Protein AF-A0A151E1Y5-F1 (afdb_monomer)

Foldseek 3Di:
DDWDWDFDPPPPWTWIDGPNWIWTFPDKDFLVPDDPVNVVVVCVVVVAPDWDDDPRITTRIHTPPPPPPVNVVVPDPPPPPDD

Structure (mmCIF, N/CA/C/O backbone):
data_AF-A0A151E1Y5-F1
#
_entry.id   AF-A0A151E1Y5-F1
#
loop_
_atom_site.group_PDB
_atom_site.id
_atom_site.type_symbol
_atom_site.label_atom_id
_atom_site.label_alt_id
_atom_site.label_comp_id
_atom_site.label_asym_id
_atom_site.label_entity_id
_atom_site.label_seq_id
_atom_site.pdbx_PDB_ins_code
_atom_site.Cartn_x
_atom_site.Cartn_y
_atom_site.Cartn_z
_atom_site.occupancy
_atom_site.B_iso_or_equiv
_atom_site.auth_seq_id
_atom_site.auth_comp_id
_atom_site.auth_asym_id
_atom_site.auth_atom_id
_atom_site.pdbx_PDB_model_num
ATOM 1 N N . MET A 1 1 ? 11.348 10.876 7.994 1.00 35.84 1 MET A N 1
ATOM 2 C CA . MET A 1 1 ? 10.421 10.166 8.903 1.00 35.84 1 MET A CA 1
ATOM 3 C C . MET A 1 1 ? 10.030 8.863 8.218 1.00 35.84 1 MET A C 1
ATOM 5 O O . MET A 1 1 ? 9.502 8.929 7.118 1.00 35.84 1 MET A O 1
ATOM 9 N N . GLY A 1 2 ? 10.407 7.703 8.762 1.00 46.31 2 GLY A N 1
ATOM 10 C CA . GLY A 1 2 ? 10.131 6.397 8.144 1.00 46.31 2 GLY A CA 1
ATOM 11 C C . GLY A 1 2 ? 8.817 5.809 8.657 1.00 46.31 2 GLY A C 1
ATOM 12 O O . GLY A 1 2 ? 8.559 5.875 9.855 1.00 46.31 2 GLY A O 1
ATOM 13 N N . GLN A 1 3 ? 7.989 5.252 7.770 1.00 43.62 3 GLN A N 1
ATOM 14 C CA . GLN A 1 3 ? 6.743 4.585 8.158 1.00 43.62 3 GLN A CA 1
ATOM 15 C C . GLN A 1 3 ? 7.045 3.256 8.873 1.00 43.62 3 GLN A C 1
ATOM 17 O O . GLN A 1 3 ? 7.826 2.436 8.380 1.00 43.62 3 GLN A O 1
ATOM 22 N N . ASN A 1 4 ? 6.439 3.048 10.044 1.00 48.97 4 ASN A N 1
ATOM 23 C CA . ASN A 1 4 ? 6.589 1.828 10.836 1.00 48.97 4 ASN A CA 1
ATOM 24 C C . ASN A 1 4 ? 5.562 0.793 10.351 1.00 48.97 4 ASN A C 1
ATOM 26 O O . ASN A 1 4 ? 4.411 0.815 10.763 1.00 48.97 4 ASN A O 1
ATOM 30 N N . ILE A 1 5 ? 5.964 -0.054 9.403 1.00 55.84 5 ILE A N 1
ATOM 31 C CA . ILE A 1 5 ? 5.103 -1.102 8.836 1.00 55.84 5 ILE A CA 1
ATOM 32 C C . ILE A 1 5 ? 5.403 -2.419 9.552 1.00 55.84 5 ILE A C 1
ATOM 34 O O . ILE A 1 5 ? 6.520 -2.938 9.411 1.00 55.84 5 ILE A O 1
ATOM 38 N N . ARG A 1 6 ? 4.414 -2.964 10.268 1.00 55.78 6 ARG A N 1
ATOM 39 C CA . ARG A 1 6 ? 4.454 -4.305 10.872 1.00 55.78 6 ARG A CA 1
ATOM 40 C C . ARG A 1 6 ? 3.821 -5.309 9.905 1.00 55.78 6 ARG A C 1
ATOM 42 O O . ARG A 1 6 ? 2.655 -5.166 9.558 1.00 55.78 6 ARG A O 1
ATOM 49 N N . GLN A 1 7 ? 4.607 -6.283 9.450 1.00 53.88 7 GLN A N 1
ATOM 50 C CA . GLN A 1 7 ? 4.150 -7.401 8.621 1.00 53.88 7 GLN A CA 1
ATOM 51 C C . GLN A 1 7 ? 3.930 -8.606 9.535 1.00 53.88 7 GLN A C 1
ATOM 53 O O . GLN A 1 7 ? 4.810 -8.927 10.334 1.00 53.88 7 GLN A O 1
ATOM 58 N N . SER A 1 8 ? 2.761 -9.234 9.443 1.00 53.41 8 SER A N 1
ATOM 59 C CA . SER A 1 8 ? 2.473 -10.494 10.135 1.00 53.41 8 SER A CA 1
ATOM 60 C C . SER A 1 8 ? 2.220 -11.575 9.091 1.00 53.41 8 SER A C 1
ATOM 62 O O . SER A 1 8 ? 1.217 -11.519 8.383 1.00 53.41 8 SER A O 1
ATOM 64 N N . ASP A 1 9 ? 3.130 -12.542 8.984 1.00 43.44 9 ASP A N 1
ATOM 65 C CA . ASP A 1 9 ? 3.023 -13.667 8.052 1.00 43.44 9 ASP A CA 1
ATOM 66 C C . ASP A 1 9 ? 2.182 -14.786 8.684 1.00 43.44 9 ASP A C 1
ATOM 68 O O . ASP A 1 9 ? 2.701 -15.741 9.262 1.00 43.44 9 ASP A O 1
ATOM 72 N N . ILE A 1 10 ? 0.854 -14.672 8.605 1.00 46.47 10 ILE A N 1
ATOM 73 C CA . ILE A 1 10 ? -0.045 -15.772 8.982 1.00 46.47 10 ILE A CA 1
ATOM 74 C C . ILE A 1 10 ? -0.261 -16.626 7.735 1.00 46.47 10 ILE A C 1
ATOM 76 O O . ILE A 1 10 ? -1.199 -16.386 6.983 1.00 46.47 10 ILE A O 1
ATOM 80 N N . SER A 1 11 ? 0.661 -17.565 7.506 1.00 41.25 11 SER A N 1
ATOM 81 C CA . SER A 1 11 ? 0.656 -18.760 6.631 1.00 41.25 11 SER A CA 1
ATOM 82 C C . SER A 1 11 ? 0.064 -18.718 5.209 1.00 41.25 11 SER A C 1
ATOM 84 O O . SER A 1 11 ? 0.185 -19.730 4.538 1.00 41.25 11 SER A O 1
ATOM 86 N N . ASN A 1 12 ? -0.556 -17.629 4.746 1.00 49.59 12 ASN A N 1
ATOM 87 C CA . ASN A 1 12 ? -1.113 -17.358 3.407 1.00 49.59 12 ASN A CA 1
ATOM 88 C C . ASN A 1 12 ? -1.706 -15.926 3.282 1.00 49.59 12 ASN A C 1
ATOM 90 O O . ASN A 1 12 ? -2.218 -15.568 2.223 1.00 49.59 12 ASN A O 1
ATOM 94 N N . LEU A 1 13 ? -1.668 -15.099 4.337 1.00 54.31 13 LEU A N 1
ATOM 95 C CA . LEU A 1 13 ? -2.205 -13.734 4.359 1.00 54.31 13 LEU A CA 1
ATOM 96 C C . LEU A 1 13 ? -1.090 -12.722 4.652 1.00 54.31 13 LEU A C 1
ATOM 98 O O . LEU A 1 13 ? -0.578 -12.663 5.767 1.00 54.31 13 LEU A O 1
ATOM 102 N N . ASN A 1 14 ? -0.739 -11.907 3.653 1.00 75.12 14 ASN A N 1
ATOM 103 C CA . ASN A 1 14 ? 0.186 -10.785 3.819 1.00 75.12 14 ASN A CA 1
ATOM 104 C C . ASN A 1 14 ? -0.588 -9.566 4.335 1.00 75.12 14 ASN A C 1
ATOM 106 O O . ASN A 1 14 ? -1.087 -8.768 3.542 1.00 75.12 14 ASN A O 1
ATOM 110 N N . ILE A 1 15 ? -0.723 -9.431 5.655 1.00 81.12 15 ILE A N 1
ATOM 111 C CA . ILE A 1 15 ? -1.383 -8.272 6.268 1.00 81.12 15 ILE A CA 1
ATOM 112 C C . ILE A 1 15 ? -0.323 -7.303 6.785 1.00 81.12 15 ILE A C 1
ATOM 114 O O . ILE A 1 15 ? 0.628 -7.699 7.469 1.00 81.12 15 ILE A O 1
ATOM 118 N N . VAL A 1 16 ? -0.502 -6.025 6.460 1.00 83.19 16 VAL A N 1
ATOM 119 C CA . VAL A 1 16 ? 0.324 -4.929 6.967 1.00 83.19 16 VAL A CA 1
ATOM 120 C C . VAL A 1 16 ? -0.529 -3.933 7.732 1.00 83.19 16 V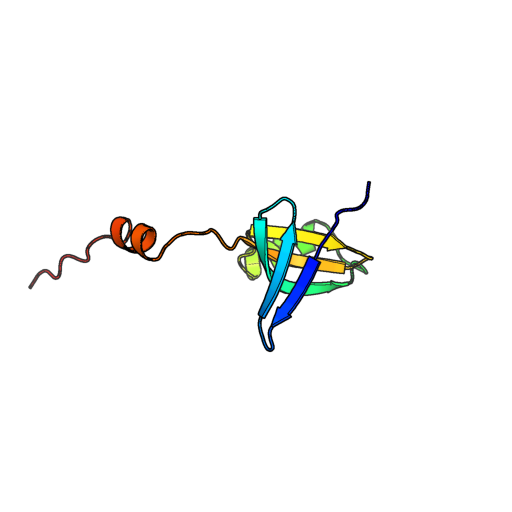AL A C 1
ATOM 122 O O . VAL A 1 16 ? -1.624 -3.579 7.302 1.00 83.19 16 VAL A O 1
ATOM 125 N N . GLU A 1 17 ? -0.015 -3.475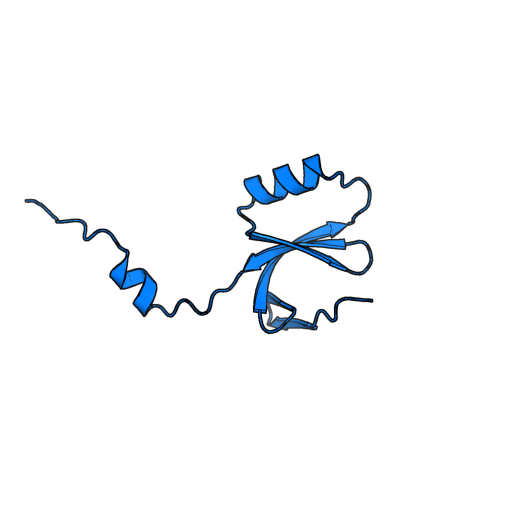 8.867 1.00 83.19 17 GLU A N 1
ATOM 126 C CA . GLU A 1 17 ? -0.668 -2.462 9.694 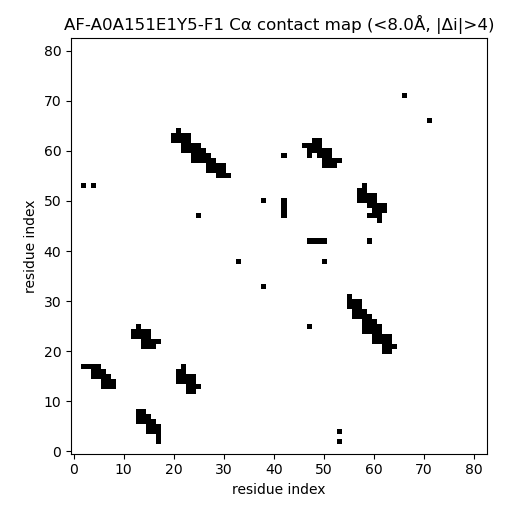1.00 83.19 17 GLU A CA 1
ATOM 127 C C . GLU A 1 17 ? 0.113 -1.149 9.628 1.00 83.19 17 GLU A C 1
ATOM 129 O O . GLU A 1 17 ? 1.340 -1.135 9.804 1.00 83.19 17 GLU A O 1
ATOM 134 N N . VAL A 1 18 ? -0.596 -0.057 9.336 1.00 81.69 18 VAL A N 1
ATOM 135 C CA . VAL A 1 18 ? -0.045 1.299 9.236 1.00 81.69 18 VAL A CA 1
ATOM 136 C C . VAL A 1 18 ? -1.044 2.285 9.831 1.00 81.69 18 VAL A C 1
ATOM 138 O O . VAL A 1 18 ? -2.161 2.389 9.337 1.00 81.69 18 VAL A O 1
ATOM 141 N N . ASN A 1 19 ? -0.626 3.049 10.847 1.00 79.75 19 ASN A N 1
ATOM 142 C CA . ASN A 1 19 ? -1.456 4.062 11.523 1.00 79.75 19 ASN A CA 1
ATOM 143 C C . ASN A 1 19 ? -2.824 3.510 11.980 1.00 79.75 19 ASN A C 1
ATOM 145 O O . ASN A 1 19 ? -3.856 4.061 11.604 1.00 79.75 19 ASN A O 1
ATOM 149 N N . ASP A 1 20 ? -2.824 2.385 12.704 1.00 81.06 20 ASP A N 1
ATOM 150 C CA . ASP A 1 20 ? -4.030 1.695 13.204 1.00 81.06 20 ASP A CA 1
ATOM 151 C C . ASP A 1 20 ? -4.976 1.148 12.115 1.00 81.06 20 ASP A C 1
ATOM 153 O O . ASP A 1 20 ? -6.027 0.590 12.420 1.00 81.06 20 ASP A O 1
ATOM 157 N N . LYS A 1 21 ? -4.591 1.237 10.837 1.00 82.25 21 LYS A N 1
ATOM 158 C CA . LYS A 1 21 ? -5.311 0.624 9.718 1.00 82.25 21 LYS A CA 1
ATOM 159 C C . LYS A 1 21 ? -4.630 -0.655 9.264 1.00 82.25 21 LYS A C 1
ATOM 161 O O . LYS A 1 21 ? -3.403 -0.705 9.136 1.00 82.25 21 LYS A O 1
ATOM 166 N N . LYS A 1 22 ? -5.434 -1.671 8.955 1.00 84.75 22 LYS A N 1
ATOM 167 C CA . LYS A 1 22 ? -4.969 -2.946 8.405 1.00 84.75 22 LYS A CA 1
ATOM 168 C C . LYS A 1 22 ? -5.183 -2.981 6.903 1.00 84.75 22 LYS A C 1
ATOM 170 O O . LYS A 1 22 ? -6.216 -2.569 6.386 1.00 84.75 22 LYS A O 1
ATOM 175 N N . TYR A 1 23 ? -4.199 -3.523 6.208 1.00 85.56 23 TYR A N 1
ATOM 176 C CA . TYR A 1 23 ? -4.203 -3.645 4.765 1.00 85.56 23 TYR A CA 1
ATOM 177 C C . TYR A 1 23 ? -3.831 -5.060 4.359 1.00 85.56 23 TYR A C 1
ATOM 179 O O . TYR A 1 23 ? -2.864 -5.631 4.864 1.00 85.56 23 TYR A O 1
ATOM 187 N N . HIS A 1 24 ? -4.561 -5.600 3.393 1.00 84.75 24 HIS A N 1
ATOM 188 C CA . HIS A 1 24 ? -4.180 -6.822 2.709 1.00 84.75 24 HIS A CA 1
ATOM 189 C C . HIS A 1 24 ? -3.235 -6.469 1.560 1.00 84.75 24 HIS A C 1
ATOM 191 O O . HIS A 1 24 ? -3.624 -5.770 0.622 1.00 84.75 24 HIS A O 1
ATOM 197 N N . VAL A 1 25 ? -2.009 -6.984 1.588 1.00 86.94 25 VAL A N 1
ATOM 198 C CA . VAL A 1 25 ? -1.042 -6.825 0.498 1.00 86.94 25 VAL A CA 1
ATOM 199 C C . VAL A 1 25 ? -1.348 -7.848 -0.589 1.00 86.94 25 VAL A C 1
ATOM 201 O O . VAL A 1 25 ? -1.071 -9.037 -0.436 1.00 86.94 25 VAL A O 1
ATOM 204 N N . LYS A 1 26 ? -1.885 -7.382 -1.719 1.00 83.94 26 LYS A N 1
ATOM 205 C CA . LYS A 1 26 ? -2.117 -8.235 -2.892 1.00 83.94 26 LYS A CA 1
ATOM 206 C C . LYS A 1 26 ? -0.806 -8.613 -3.562 1.00 83.94 26 LYS A C 1
ATOM 208 O O . LYS A 1 26 ? -0.617 -9.771 -3.925 1.00 83.94 26 LYS A O 1
ATOM 213 N N . ARG A 1 27 ? 0.089 -7.636 -3.749 1.00 85.00 27 ARG A N 1
ATOM 214 C CA . ARG A 1 27 ? 1.401 -7.836 -4.376 1.00 85.00 27 A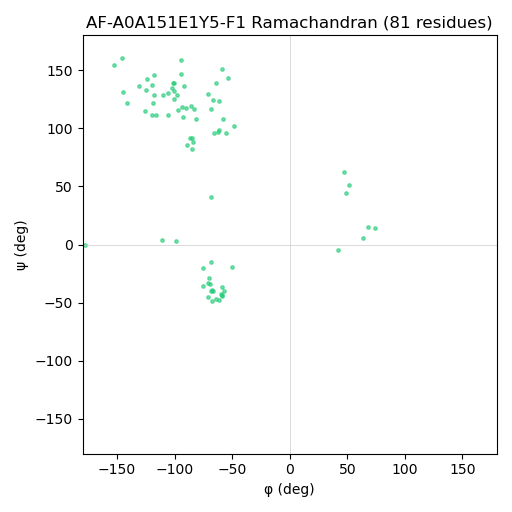RG A CA 1
ATOM 215 C C . ARG A 1 27 ? 2.435 -6.833 -3.899 1.00 85.00 27 ARG A C 1
ATOM 217 O O . ARG A 1 27 ? 2.117 -5.703 -3.536 1.00 85.00 27 ARG A O 1
ATOM 224 N N . VAL A 1 28 ? 3.688 -7.258 -3.992 1.00 87.75 28 VAL A N 1
ATOM 225 C CA . VAL A 1 28 ? 4.869 -6.434 -3.757 1.00 87.75 28 VAL A CA 1
ATOM 226 C C . VAL A 1 28 ? 5.658 -6.369 -5.057 1.00 87.75 28 VAL A C 1
ATOM 228 O O . VAL A 1 28 ? 5.928 -7.407 -5.662 1.00 87.75 28 VAL A O 1
ATOM 231 N N . ILE A 1 29 ? 5.997 -5.161 -5.500 1.00 86.88 29 ILE A N 1
ATOM 232 C CA . ILE A 1 29 ? 6.839 -4.942 -6.680 1.00 86.88 29 ILE A CA 1
ATOM 233 C C . ILE A 1 29 ? 8.032 -4.067 -6.274 1.00 86.88 29 ILE A C 1
ATOM 235 O O . ILE A 1 29 ? 7.830 -3.045 -5.608 1.00 86.88 29 ILE A O 1
ATOM 239 N N . PRO A 1 30 ? 9.265 -4.429 -6.669 1.00 88.31 30 PRO A N 1
ATOM 240 C CA . PRO A 1 30 ? 10.423 -3.555 -6.528 1.00 88.31 30 PRO A CA 1
ATOM 241 C C . PRO A 1 30 ? 10.177 -2.186 -7.162 1.00 88.31 30 PRO A C 1
ATOM 243 O O . PRO A 1 30 ? 9.539 -2.070 -8.203 1.00 88.31 30 PRO A O 1
ATOM 246 N N . SER A 1 31 ? 10.693 -1.131 -6.539 1.00 85.56 31 SER A N 1
ATOM 247 C CA . SER A 1 31 ? 10.560 0.242 -7.048 1.00 85.56 31 SER A CA 1
ATOM 248 C C . SER A 1 31 ? 11.344 0.468 -8.338 1.00 85.56 31 SER A C 1
ATOM 250 O O . SER A 1 31 ? 11.111 1.466 -9.020 1.00 85.56 31 SER A O 1
ATOM 252 N N . ASP A 1 32 ? 12.260 -0.436 -8.676 1.00 83.81 32 ASP A N 1
ATOM 253 C CA . ASP A 1 32 ? 13.050 -0.352 -9.892 1.00 83.81 32 ASP A CA 1
ATOM 254 C C . ASP A 1 32 ? 12.136 -0.396 -11.124 1.00 83.81 32 ASP A C 1
ATOM 256 O O . ASP A 1 32 ? 11.365 -1.332 -11.327 1.00 83.81 32 ASP A O 1
ATOM 260 N N . ASN A 1 33 ? 12.236 0.631 -11.973 1.00 72.25 33 ASN A N 1
ATOM 261 C CA . ASN A 1 33 ? 11.432 0.826 -13.192 1.00 72.25 33 ASN A CA 1
ATOM 262 C C . ASN A 1 33 ? 9.934 1.123 -12.982 1.00 72.25 33 ASN A C 1
ATOM 264 O O . ASN A 1 33 ? 9.151 1.051 -13.945 1.00 72.25 33 ASN A O 1
ATOM 268 N N . MET A 1 34 ? 9.537 1.488 -11.762 1.00 83.44 34 MET A N 1
ATOM 269 C CA . MET A 1 34 ? 8.168 1.869 -11.427 1.00 83.44 34 MET A CA 1
ATOM 270 C C . MET A 1 34 ? 7.979 3.383 -11.549 1.00 83.44 34 MET A C 1
ATOM 272 O O . MET A 1 34 ? 8.526 4.152 -10.766 1.00 83.44 34 MET A O 1
ATOM 276 N N . THR A 1 35 ? 7.221 3.799 -12.563 1.00 87.44 35 THR A N 1
ATOM 277 C CA . THR A 1 35 ? 6.786 5.189 -12.758 1.00 87.44 35 THR A CA 1
ATOM 278 C C . THR A 1 35 ? 5.401 5.392 -12.154 1.00 87.44 35 THR A C 1
ATOM 280 O O . THR A 1 35 ? 4.650 4.425 -12.012 1.00 87.44 35 THR A O 1
ATOM 283 N N . ASP A 1 36 ? 5.034 6.636 -11.856 1.00 86.25 36 ASP A N 1
ATOM 284 C CA . ASP A 1 36 ? 3.722 6.965 -11.283 1.00 86.25 36 ASP A CA 1
ATOM 285 C C . ASP A 1 36 ? 2.564 6.468 -12.168 1.00 86.25 36 ASP A C 1
ATOM 287 O O . ASP A 1 36 ? 1.618 5.866 -11.660 1.00 86.25 36 ASP A O 1
ATOM 291 N N . ASP A 1 37 ? 2.683 6.581 -13.497 1.00 89.69 37 ASP A N 1
ATOM 292 C CA . ASP A 1 37 ? 1.706 6.023 -14.447 1.00 89.69 37 ASP A CA 1
ATOM 293 C C . ASP A 1 37 ? 1.536 4.506 -14.310 1.00 89.69 37 ASP A C 1
ATOM 295 O O . ASP A 1 37 ? 0.416 3.996 -14.302 1.00 89.69 37 ASP A O 1
ATOM 299 N N . LYS A 1 38 ? 2.641 3.760 -14.162 1.00 88.12 38 LYS A N 1
ATOM 300 C CA . LYS A 1 38 ? 2.585 2.302 -13.978 1.00 88.12 38 LYS A CA 1
ATOM 301 C C . LYS A 1 38 ? 1.968 1.944 -12.634 1.00 88.12 38 LYS A C 1
ATOM 303 O O . LYS A 1 38 ? 1.221 0.975 -12.553 1.00 88.12 38 LYS A O 1
ATOM 308 N N . ILE A 1 39 ? 2.285 2.703 -11.586 1.00 87.94 39 ILE A N 1
ATOM 309 C CA . ILE A 1 39 ? 1.720 2.495 -10.250 1.00 87.94 39 ILE A CA 1
ATOM 310 C C . ILE A 1 39 ? 0.203 2.672 -10.305 1.00 87.94 39 ILE A C 1
ATOM 312 O O . ILE A 1 39 ? -0.517 1.797 -9.828 1.00 87.94 39 ILE A O 1
ATOM 316 N N . ASN A 1 40 ? -0.276 3.745 -10.935 1.00 88.88 40 ASN A N 1
ATOM 317 C CA . ASN A 1 40 ? -1.704 4.012 -11.082 1.00 88.88 40 ASN A CA 1
ATOM 318 C C . ASN A 1 40 ? -2.401 2.937 -11.925 1.00 88.88 40 ASN A C 1
ATOM 320 O O . ASN A 1 40 ? -3.389 2.368 -11.471 1.00 88.88 40 ASN A O 1
ATOM 324 N N . ALA A 1 41 ? -1.831 2.562 -13.074 1.00 89.50 41 ALA A N 1
ATOM 325 C CA . ALA A 1 41 ? -2.397 1.516 -13.924 1.00 89.50 41 ALA A CA 1
ATOM 326 C C . ALA A 1 41 ? -2.503 0.162 -13.200 1.00 89.50 41 ALA A C 1
ATOM 328 O O . ALA A 1 41 ? -3.511 -0.532 -13.306 1.00 89.50 41 ALA A O 1
ATOM 329 N N . ILE A 1 42 ? -1.477 -0.222 -12.434 1.00 88.31 42 ILE A N 1
ATOM 330 C CA . ILE A 1 42 ? -1.492 -1.466 -11.650 1.00 88.31 42 ILE A CA 1
ATOM 331 C C . ILE A 1 42 ? -2.506 -1.373 -10.506 1.00 88.31 42 ILE A C 1
ATOM 333 O O . ILE A 1 42 ? -3.215 -2.341 -10.231 1.00 88.31 42 ILE A O 1
ATOM 337 N N . LYS A 1 43 ? -2.590 -0.211 -9.849 1.00 87.69 43 LYS A N 1
ATOM 338 C CA . LYS A 1 43 ? -3.550 0.047 -8.776 1.00 87.69 43 LYS A CA 1
ATOM 339 C C . LYS A 1 43 ? -4.990 -0.137 -9.266 1.00 87.69 43 LYS A C 1
ATOM 341 O O . LYS A 1 43 ? -5.771 -0.797 -8.583 1.00 87.69 43 LYS A O 1
ATOM 346 N N . GLU A 1 44 ? -5.314 0.377 -10.451 1.00 88.50 44 GLU A N 1
ATOM 347 C CA . GLU A 1 44 ? -6.616 0.179 -11.100 1.00 88.50 44 GLU A CA 1
ATOM 348 C C . GLU A 1 44 ? -6.823 -1.280 -11.524 1.00 88.50 44 GLU A C 1
ATOM 350 O O . GLU A 1 44 ? -7.836 -1.886 -11.177 1.00 88.50 44 GLU A O 1
ATOM 355 N N . LEU A 1 45 ? -5.837 -1.880 -12.202 1.00 87.25 45 LEU A N 1
ATOM 356 C CA . LEU A 1 45 ? -5.913 -3.255 -12.707 1.00 87.25 45 LEU A CA 1
ATOM 357 C C . LEU A 1 45 ? -6.157 -4.285 -11.597 1.00 87.25 45 LEU A C 1
ATOM 359 O O . LEU A 1 45 ? -6.848 -5.281 -11.810 1.00 87.25 45 LEU A O 1
ATOM 363 N N . TRP A 1 46 ? -5.568 -4.078 -10.419 1.00 84.19 46 TRP A N 1
ATOM 364 C CA . TRP A 1 46 ? -5.693 -4.997 -9.287 1.00 84.19 46 TRP A CA 1
ATOM 365 C C . TRP A 1 46 ? -6.728 -4.573 -8.256 1.00 84.19 46 TRP A C 1
ATOM 367 O O . TRP A 1 46 ? -6.874 -5.285 -7.258 1.00 84.19 46 TRP A O 1
ATOM 377 N N . ALA A 1 47 ? -7.457 -3.478 -8.496 1.00 85.44 47 ALA A N 1
ATOM 378 C CA . ALA A 1 47 ? -8.407 -2.899 -7.551 1.00 85.44 47 ALA A CA 1
ATOM 379 C C . ALA A 1 47 ? -7.780 -2.788 -6.151 1.00 85.44 47 ALA A C 1
ATOM 381 O O . ALA A 1 47 ? -8.158 -3.499 -5.213 1.00 85.44 47 ALA A O 1
ATOM 382 N N . CYS A 1 48 ? -6.720 -1.986 -6.065 1.00 87.06 48 CYS A N 1
ATOM 383 C CA . CYS A 1 48 ? -6.039 -1.662 -4.818 1.00 87.06 48 CYS A CA 1
ATOM 384 C C . CYS A 1 48 ? -6.446 -0.264 -4.354 1.00 87.06 48 CYS A C 1
ATOM 386 O O . CYS A 1 48 ? -6.405 0.687 -5.132 1.00 87.06 48 CYS A O 1
ATOM 388 N N . ASP A 1 49 ? -6.759 -0.114 -3.072 1.00 87.31 49 ASP A N 1
ATOM 389 C CA . ASP A 1 49 ? -7.131 1.183 -2.499 1.00 87.31 49 ASP A CA 1
ATOM 390 C C . ASP A 1 49 ? -5.910 2.079 -2.320 1.00 87.31 49 ASP A C 1
ATOM 392 O O . ASP A 1 49 ? -5.957 3.295 -2.540 1.00 87.31 49 ASP A O 1
ATOM 396 N N . THR A 1 50 ? -4.774 1.474 -1.963 1.00 89.50 50 THR A N 1
ATOM 397 C CA . THR A 1 50 ? -3.552 2.210 -1.654 1.00 89.50 50 THR A CA 1
ATOM 398 C C . THR A 1 50 ? -2.287 1.470 -2.069 1.00 89.50 50 THR A C 1
ATOM 400 O O . THR A 1 50 ? -2.279 0.258 -2.288 1.00 89.50 50 THR A O 1
ATOM 403 N N . VAL A 1 51 ? -1.201 2.230 -2.196 1.00 89.94 51 VAL A N 1
ATOM 404 C CA . VAL A 1 51 ? 0.139 1.711 -2.468 1.00 89.94 51 VAL A CA 1
ATOM 405 C C . VAL A 1 51 ? 1.075 2.244 -1.395 1.00 89.94 51 VAL A C 1
ATOM 407 O O . VAL A 1 51 ? 1.296 3.450 -1.293 1.00 89.94 51 VAL A O 1
ATOM 410 N N . LEU A 1 52 ? 1.621 1.347 -0.580 1.00 88.25 52 LEU A N 1
ATOM 411 C CA . LEU A 1 52 ? 2.581 1.693 0.468 1.00 88.25 52 LEU A CA 1
ATOM 412 C C . LEU A 1 52 ? 4.003 1.520 -0.063 1.00 88.25 52 LEU A C 1
ATOM 414 O O . LEU A 1 52 ? 4.265 0.621 -0.857 1.00 88.25 52 LEU A O 1
ATOM 418 N N . LYS A 1 53 ? 4.946 2.350 0.388 1.00 88.25 53 LYS A N 1
ATOM 419 C CA . LYS A 1 53 ? 6.351 2.268 -0.037 1.00 88.25 53 LYS A CA 1
ATOM 420 C C . LYS A 1 53 ? 7.261 1.992 1.153 1.00 88.25 53 LYS A C 1
ATOM 422 O O . LYS A 1 53 ? 7.309 2.779 2.096 1.00 88.25 53 LYS A O 1
ATOM 427 N N . LYS A 1 54 ? 8.025 0.897 1.097 1.00 84.44 54 LYS A N 1
ATOM 428 C CA . LYS A 1 54 ? 8.981 0.512 2.152 1.00 84.44 54 LYS A CA 1
ATOM 429 C C . LYS A 1 54 ? 10.213 -0.149 1.555 1.00 84.44 54 LYS A C 1
ATOM 431 O O . LYS A 1 54 ? 10.077 -1.081 0.772 1.00 84.44 54 LYS A O 1
ATOM 436 N N . GLN A 1 55 ? 11.403 0.302 1.961 1.00 83.88 55 GLN A N 1
ATOM 437 C CA . GLN A 1 55 ? 12.692 -0.314 1.595 1.00 83.88 55 GLN A CA 1
ATOM 438 C C . GLN A 1 55 ? 12.840 -0.582 0.085 1.00 83.88 55 GLN A C 1
ATOM 440 O O . GLN A 1 55 ? 13.248 -1.659 -0.327 1.00 83.88 55 GLN A O 1
ATOM 445 N N . GLY A 1 56 ? 12.455 0.385 -0.752 1.00 84.56 56 GLY A N 1
ATOM 446 C CA . GLY A 1 56 ? 12.555 0.227 -2.204 1.00 84.56 56 GLY A CA 1
ATOM 447 C C . GLY A 1 56 ? 11.515 -0.712 -2.818 1.00 84.56 56 GLY A C 1
ATOM 448 O O . GLY A 1 56 ? 11.638 -1.034 -3.988 1.00 84.56 56 GLY A O 1
ATOM 449 N N . ASN A 1 57 ? 10.456 -1.091 -2.103 1.00 87.00 57 ASN A N 1
ATOM 450 C CA . ASN A 1 57 ? 9.331 -1.859 -2.639 1.00 87.00 57 ASN A CA 1
ATOM 451 C C . ASN A 1 57 ? 8.019 -1.071 -2.543 1.00 87.00 57 ASN A C 1
ATOM 453 O O . ASN A 1 57 ? 7.800 -0.337 -1.573 1.00 87.00 57 ASN A O 1
ATOM 457 N N . HIS A 1 58 ? 7.147 -1.265 -3.530 1.00 89.12 58 HIS A N 1
ATOM 458 C CA . HIS A 1 58 ? 5.759 -0.819 -3.534 1.00 89.12 58 HIS A CA 1
ATOM 459 C C . HIS A 1 58 ? 4.846 -1.996 -3.183 1.00 89.12 58 HIS A C 1
ATOM 461 O O . HIS A 1 58 ? 4.884 -3.046 -3.826 1.00 89.12 58 HIS A O 1
ATOM 467 N N . TYR A 1 59 ? 4.022 -1.804 -2.164 1.00 89.12 59 TYR A N 1
ATOM 468 C CA . TYR A 1 59 ? 3.073 -2.774 -1.643 1.00 89.12 59 TYR A CA 1
ATOM 469 C C . TYR A 1 59 ? 1.691 -2.327 -2.087 1.00 89.12 59 TYR A C 1
ATOM 471 O O . TYR A 1 59 ? 1.199 -1.290 -1.647 1.00 89.12 59 TYR A O 1
ATOM 479 N N . PHE A 1 60 ? 1.091 -3.092 -2.987 1.00 90.00 60 PHE A N 1
ATOM 480 C CA . PHE A 1 60 ? -0.259 -2.850 -3.467 1.00 90.00 60 PHE A CA 1
ATOM 481 C C . PHE A 1 60 ? -1.249 -3.448 -2.485 1.00 90.00 60 PHE A C 1
ATOM 483 O O . PHE A 1 60 ? -1.272 -4.664 -2.271 1.00 90.00 60 PHE A O 1
ATOM 490 N N . CYS A 1 61 ? -2.044 -2.575 -1.888 1.00 88.75 61 CYS A N 1
ATOM 491 C CA . CYS A 1 61 ? -2.812 -2.864 -0.699 1.00 88.75 61 CYS A CA 1
ATOM 492 C C . CYS A 1 61 ? -4.298 -2.606 -0.928 1.00 88.75 61 CYS A C 1
ATOM 494 O O . CYS A 1 61 ? -4.681 -1.627 -1.570 1.00 88.75 61 CYS A O 1
ATOM 496 N N . VAL A 1 62 ? -5.118 -3.472 -0.349 1.00 87.69 62 VAL A N 1
ATOM 497 C CA . VAL A 1 62 ? -6.554 -3.252 -0.157 1.00 87.69 62 VAL A CA 1
ATOM 498 C C . VAL A 1 62 ? -6.772 -2.951 1.318 1.00 87.69 62 VAL A C 1
ATOM 500 O O . VAL A 1 62 ? -6.219 -3.658 2.166 1.00 87.69 62 VAL A O 1
ATOM 503 N N . GLU A 1 63 ? -7.499 -1.881 1.628 1.00 85.44 63 GLU A N 1
ATOM 504 C CA . GLU A 1 63 ? -7.852 -1.557 3.011 1.00 85.44 63 GLU A CA 1
ATOM 505 C C . GLU A 1 63 ? -8.799 -2.636 3.531 1.00 85.44 63 GLU A C 1
ATOM 507 O O . GLU A 1 63 ? -9.826 -2.930 2.924 1.00 85.44 63 GLU A O 1
ATOM 512 N N . ILE A 1 64 ? -8.424 -3.267 4.641 1.00 81.44 64 ILE A N 1
ATOM 513 C CA . ILE A 1 64 ? -9.335 -4.151 5.356 1.00 81.44 64 ILE A CA 1
ATOM 514 C C . ILE A 1 64 ? -10.131 -3.224 6.261 1.00 81.44 64 ILE A C 1
ATOM 516 O O . ILE A 1 64 ? -9.686 -2.891 7.360 1.00 81.44 64 ILE A O 1
ATOM 520 N N . SER A 1 65 ? -11.269 -2.746 5.766 1.00 72.75 65 SER A N 1
ATOM 521 C CA . SER A 1 65 ? -12.246 -2.119 6.639 1.00 72.75 65 SER A CA 1
ATOM 522 C C . SER A 1 65 ? -12.761 -3.177 7.613 1.00 72.75 65 SER A C 1
ATOM 524 O O . SER A 1 65 ? -13.047 -4.308 7.215 1.00 72.75 65 SER A O 1
ATOM 526 N N . ASP A 1 66 ? -12.928 -2.808 8.884 1.00 61.91 66 ASP A N 1
ATOM 527 C CA . ASP A 1 66 ? -13.733 -3.564 9.855 1.00 61.91 66 ASP A CA 1
ATOM 528 C C . ASP A 1 66 ? -15.228 -3.482 9.486 1.00 61.91 66 ASP A C 1
ATOM 530 O O . ASP A 1 66 ? -16.083 -3.289 10.343 1.00 61.91 66 ASP A O 1
ATOM 534 N N . THR A 1 67 ? -15.559 -3.579 8.194 1.00 53.06 67 THR A N 1
ATOM 535 C CA . THR A 1 67 ? -16.922 -3.815 7.738 1.00 53.06 67 THR A CA 1
ATOM 536 C C . THR A 1 67 ? -17.294 -5.166 8.316 1.00 53.06 67 THR A C 1
ATOM 538 O O . THR A 1 67 ? -16.882 -6.219 7.818 1.00 53.06 67 THR A O 1
ATOM 541 N N . THR A 1 68 ? -18.010 -5.135 9.434 1.00 46.72 68 THR A N 1
ATOM 542 C CA . THR A 1 68 ? -18.618 -6.330 9.980 1.00 46.72 68 THR A CA 1
ATOM 543 C C . THR A 1 68 ? -19.550 -6.882 8.905 1.00 46.72 68 THR A C 1
ATOM 545 O O . THR A 1 68 ? -20.070 -6.154 8.057 1.00 46.72 68 THR A O 1
ATOM 548 N N . TRP A 1 69 ? -19.759 -8.197 8.893 1.00 48.44 69 TRP A N 1
ATOM 549 C CA . TRP A 1 69 ? -20.696 -8.842 7.963 1.00 48.44 69 TRP A CA 1
ATOM 550 C C . TRP A 1 69 ? -22.094 -8.184 7.942 1.00 48.44 69 TRP A C 1
ATOM 552 O O . TRP A 1 69 ? -22.839 -8.359 6.979 1.00 48.44 69 TRP A O 1
ATOM 562 N N . GLU A 1 70 ? -22.430 -7.419 8.982 1.00 50.88 70 GLU A N 1
ATOM 563 C CA . GLU A 1 70 ? -23.677 -6.678 9.147 1.00 50.88 70 GLU A CA 1
ATOM 564 C C . GLU A 1 70 ? -23.839 -5.525 8.133 1.00 50.88 70 GLU A C 1
ATOM 566 O O . GLU A 1 70 ? -24.915 -5.390 7.553 1.00 50.88 70 GLU A O 1
ATOM 571 N N . ASP A 1 71 ? -22.781 -4.771 7.813 1.00 52.41 71 ASP A N 1
ATOM 572 C CA . ASP A 1 71 ? -22.846 -3.620 6.886 1.00 52.41 71 ASP A CA 1
ATOM 573 C C . ASP A 1 71 ? -23.077 -4.033 5.419 1.00 52.41 71 ASP A C 1
ATOM 575 O O . ASP A 1 71 ? -23.669 -3.299 4.617 1.00 52.41 71 ASP A O 1
ATOM 579 N N . VAL A 1 72 ? -22.615 -5.233 5.048 1.00 54.38 72 VAL A N 1
ATOM 580 C CA . VAL A 1 72 ? -22.832 -5.795 3.707 1.00 54.38 72 VAL A CA 1
ATOM 581 C C . VAL A 1 72 ? -24.305 -6.150 3.514 1.00 54.38 72 VAL A C 1
ATOM 583 O O . VAL A 1 72 ? -24.821 -5.977 2.413 1.00 54.38 72 VAL A O 1
ATOM 586 N N . TYR A 1 73 ? -25.002 -6.584 4.570 1.00 55.34 73 TYR A N 1
ATOM 587 C CA . TYR A 1 73 ? -26.409 -6.991 4.500 1.00 55.34 73 TYR A CA 1
ATOM 588 C C . TYR A 1 73 ? -27.364 -5.809 4.286 1.00 55.34 73 TYR A C 1
ATOM 590 O O . TYR A 1 73 ? -28.371 -5.959 3.593 1.00 55.34 73 TYR A O 1
ATOM 598 N N . GLU A 1 74 ? -27.044 -4.630 4.825 1.00 52.97 74 GLU A N 1
ATOM 599 C CA . GLU A 1 74 ? -27.881 -3.431 4.664 1.00 52.97 74 GLU A CA 1
ATOM 600 C C . GLU A 1 74 ? -27.777 -2.795 3.269 1.00 52.97 74 GLU A C 1
ATOM 602 O O . GLU A 1 74 ? -28.690 -2.083 2.851 1.00 52.97 74 GLU A O 1
ATOM 607 N N . ASN A 1 75 ? -26.711 -3.090 2.515 1.00 48.69 75 ASN A N 1
ATOM 608 C CA . ASN A 1 75 ? -26.475 -2.529 1.181 1.00 48.69 75 ASN A CA 1
ATOM 609 C C . ASN A 1 75 ? -26.602 -3.540 0.036 1.00 48.69 75 ASN A C 1
ATOM 611 O O . ASN A 1 75 ? -26.383 -3.169 -1.120 1.00 48.69 75 ASN A O 1
ATOM 615 N N . VAL A 1 76 ? -26.988 -4.796 0.299 1.00 52.12 76 VAL A N 1
ATOM 616 C CA . VAL A 1 76 ? -27.447 -5.667 -0.790 1.00 52.12 76 VAL A CA 1
ATOM 617 C C . VAL A 1 76 ? -28.776 -5.093 -1.284 1.00 52.12 76 VAL A C 1
ATOM 619 O O . VAL A 1 76 ? -29.739 -5.081 -0.510 1.00 52.12 76 VAL A O 1
ATOM 622 N N . PRO A 1 77 ? -28.892 -4.621 -2.544 1.00 52.03 77 P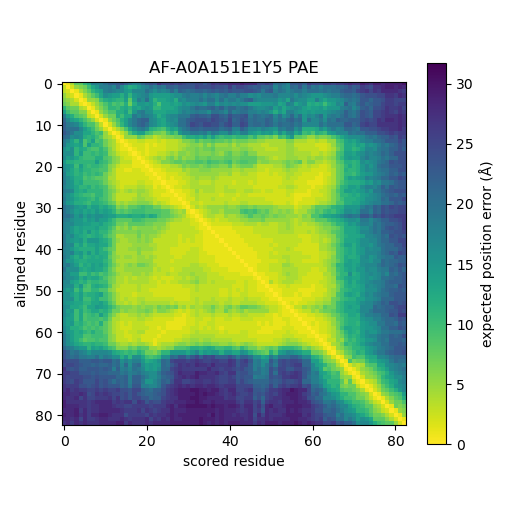RO A N 1
ATOM 623 C CA . PRO A 1 77 ? -30.202 -4.357 -3.109 1.00 52.03 77 PRO A C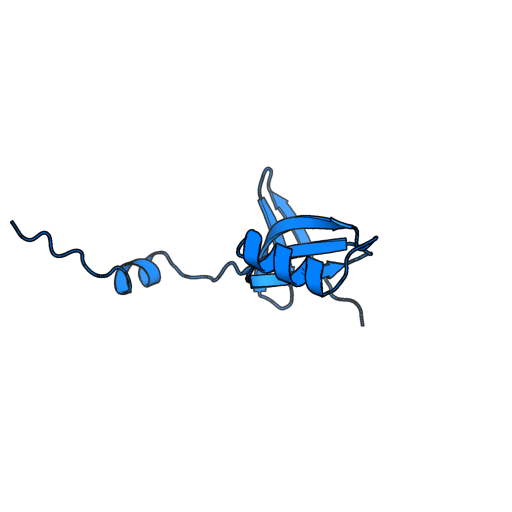A 1
ATOM 624 C C . PRO A 1 77 ? -30.957 -5.676 -3.038 1.00 52.03 77 PRO A C 1
ATOM 626 O O . PRO A 1 77 ? -30.598 -6.624 -3.732 1.00 52.03 77 PRO A O 1
ATOM 629 N N . GLN A 1 78 ? -31.938 -5.742 -2.134 1.00 55.34 78 GLN A 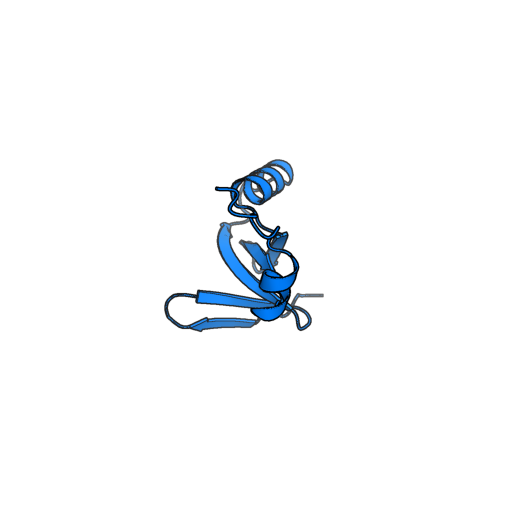N 1
ATOM 630 C CA . GLN A 1 78 ? -32.845 -6.870 -1.976 1.00 55.34 78 GLN A CA 1
ATOM 631 C C . GLN A 1 78 ? -33.346 -7.200 -3.375 1.00 55.34 78 GLN A C 1
ATOM 633 O O . GLN A 1 78 ? -34.156 -6.454 -3.937 1.00 55.34 78 GLN A O 1
ATOM 638 N N . VAL A 1 79 ? -32.789 -8.255 -3.971 1.00 57.62 79 VAL A N 1
ATOM 639 C CA . VAL A 1 79 ? -33.236 -8.754 -5.260 1.00 57.62 79 VAL A CA 1
ATOM 640 C C . VAL A 1 79 ? -34.633 -9.244 -4.947 1.00 57.62 79 VAL A C 1
ATOM 642 O O . VAL A 1 79 ? -34.811 -10.301 -4.351 1.00 57.62 79 VAL A O 1
ATOM 645 N N . ARG A 1 80 ? -35.631 -8.394 -5.1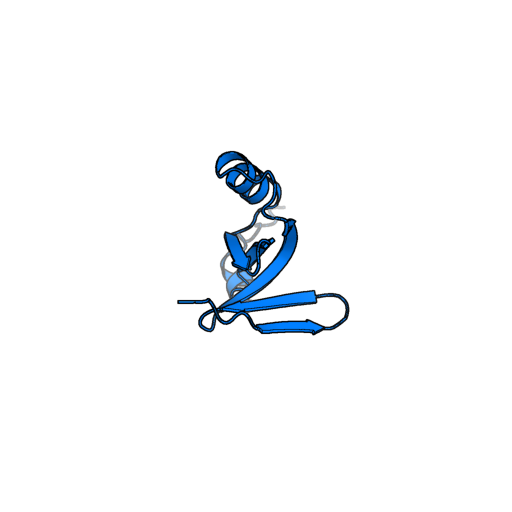99 1.00 56.69 80 ARG A N 1
ATOM 646 C CA . ARG A 1 80 ? -37.025 -8.795 -5.131 1.00 56.69 80 ARG A CA 1
ATOM 647 C C . ARG A 1 80 ? -37.152 -9.864 -6.199 1.00 56.69 80 ARG A C 1
ATOM 649 O O . ARG A 1 80 ? -37.244 -9.530 -7.379 1.00 56.69 80 ARG A O 1
ATOM 656 N N . GLU A 1 81 ? -37.069 -11.125 -5.785 1.00 47.25 81 GLU A N 1
ATOM 657 C CA . GLU A 1 81 ? -37.568 -12.243 -6.568 1.00 47.25 81 GLU A CA 1
ATOM 658 C C . GLU A 1 81 ? -39.035 -11.928 -6.849 1.00 47.25 81 GLU A C 1
ATOM 660 O O . GLU A 1 81 ? -39.914 -12.068 -6.002 1.00 47.25 81 GLU A O 1
ATOM 665 N N . ASN A 1 82 ? -39.267 -11.360 -8.026 1.00 51.09 82 ASN A N 1
ATOM 666 C CA . ASN A 1 82 ? -40.579 -11.291 -8.614 1.00 51.09 82 ASN A CA 1
ATOM 667 C C . ASN A 1 82 ? -40.732 -12.556 -9.456 1.00 51.09 82 ASN A C 1
ATOM 669 O O . ASN A 1 82 ? -40.068 -12.683 -10.486 1.00 51.09 82 ASN A O 1
ATOM 673 N N . VAL A 1 83 ? -41.715 -13.352 -9.028 1.00 45.44 83 VAL A N 1
ATOM 674 C CA . VAL A 1 83 ? -42.433 -14.429 -9.732 1.00 45.44 83 VAL A CA 1
ATOM 675 C C . VAL A 1 83 ? -41.852 -15.832 -9.595 1.00 45.44 83 VAL A C 1
ATOM 677 O O . VAL A 1 83 ? -40.805 -16.124 -10.206 1.00 45.44 83 VAL A O 1
#

pLDDT: mean 72.42, std 17.39, range [35.84, 90.0]

Nearest PDB structures (foldseek):
  1lfp-assembly1_A  TM=4.464E-01  e=9.007E-01  Aquifex aeolicus
  5zcy-assembly1_A  TM=3.638E-01  e=9.558E-01  Pyrococcus horikoshii OT3
  3dxq-assembly1_A  TM=3.461E-01  e=2.783E+00  Mesorhizobium loti

Solvent-accessible surface area (backbone atoms only — not comparable to full-atom values): 5217 Å² total; per-residue (Å²): 138,83,84,76,72,51,75,52,82,59,95,85,44,52,39,37,39,50,92,95,40,44,26,40,48,79,47,76,44,66,45,79,94,62,46,72,69,56,51,50,53,50,31,62,75,65,68,34,78,44,74,48,78,57,96,64,28,36,33,36,18,33,71,54,67,89,70,50,78,66,64,58,62,77,66,52,78,76,77,74,84,78,133

Radius of gyration: 16.65 Å; Cα contacts (8 Å, |Δi|>4): 104; chains: 1; bounding box: 56×29×28 Å

Mean predicted aligned error: 12.07 Å

Secondary structure (DSS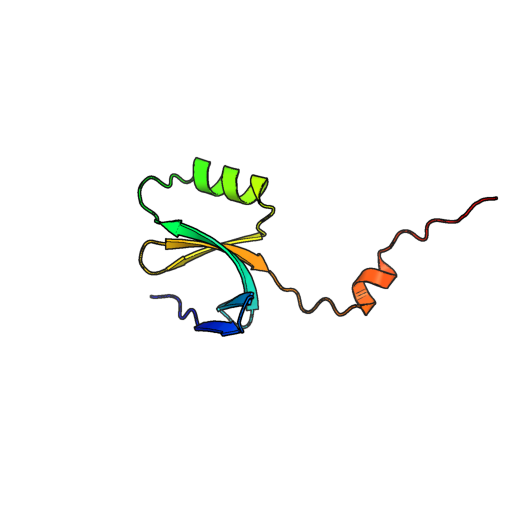P, 8-state):
----PEEEEETTEEEEEETTEEEEEEEEEESTT--HHHHHHHHHHTT-SEEEEETTEEEEEEEE----HHHHHHHS-------

Sequence (83 aa):
MGQNIRQSDISNLNIVEVNDKKYHVKRVIPSDNMTDDKINAIKELWACDTVLKKQGNHYFCVEISDTTWEDVYENVPQVRENV